Protein AF-A0A3D6E1B0-F1 (afdb_monomer_lite)

Secondary structure (DSSP, 8-state):
----SS-HHHHHHHHHHHHHHHHHHHHHHHHHHHHTPPP-HHHHHHHHHHHHHHHHHHHHHHHTTT-HHHHHHHHHHHHHHHHHHHHHHHHHHHHHTSSS-HHHHHHHHHHT-

pLDDT: mean 90.78, std 8.64, range [46.5, 97.88]

Radius of gyration: 17.68 Å; chains: 1; bounding box: 43×28×50 Å

Foldseek 3Di:
DPDDVDDPVVVVVLVVVLVVLVVLVVVLVVLCVVLVHDDDPLNVQLVVLSVQLNVLCVVLVVCCVPDNPSSVVSNVRSVVSVVSSVVSLVVCLVVLPPDDPVSVSVSVNVSSD

Structure (mmCIF, N/CA/C/O backbone):
data_AF-A0A3D6E1B0-F1
#
_entry.id   AF-A0A3D6E1B0-F1
#
loop_
_atom_site.group_PDB
_atom_site.id
_atom_site.type_symbol
_atom_site.label_atom_id
_atom_site.label_alt_id
_atom_site.label_comp_id
_atom_site.label_asym_id
_atom_site.label_entity_id
_atom_site.label_seq_id
_atom_site.pdbx_PDB_ins_code
_atom_site.Cartn_x
_atom_site.Cartn_y
_atom_site.Cartn_z
_atom_site.occupancy
_atom_site.B_iso_or_equiv
_atom_site.auth_seq_id
_atom_site.auth_comp_id
_atom_site.auth_asym_id
_atom_site.auth_atom_id
_atom_site.pdbx_PDB_model_num
ATOM 1 N N . ALA A 1 1 ? 28.177 -15.155 -22.733 1.00 46.50 1 ALA A N 1
ATOM 2 C CA . ALA A 1 1 ? 27.739 -14.696 -21.401 1.00 46.50 1 ALA A CA 1
ATOM 3 C C . ALA A 1 1 ? 26.221 -14.594 -21.422 1.00 46.50 1 ALA A C 1
ATOM 5 O O . ALA A 1 1 ? 25.696 -14.005 -22.359 1.00 46.50 1 ALA A O 1
ATOM 6 N N . PHE A 1 2 ? 25.521 -15.223 -20.474 1.00 52.28 2 PHE A N 1
ATOM 7 C CA . PHE A 1 2 ? 24.063 -15.112 -20.348 1.00 52.28 2 PHE A CA 1
ATOM 8 C C . PHE A 1 2 ? 23.762 -13.716 -19.782 1.00 52.28 2 PHE A C 1
ATOM 10 O O . PHE A 1 2 ? 23.664 -13.539 -18.573 1.00 52.28 2 PHE A O 1
ATOM 17 N N . SER A 1 3 ? 23.781 -12.700 -20.645 1.00 53.72 3 SER A N 1
ATOM 18 C CA . SER A 1 3 ? 23.580 -11.312 -20.235 1.00 53.72 3 SER A CA 1
ATOM 19 C C . SER A 1 3 ? 22.090 -11.024 -20.288 1.00 53.72 3 SER A C 1
ATOM 21 O O . SER A 1 3 ? 21.541 -10.754 -21.355 1.00 53.72 3 SER A O 1
ATOM 23 N N . THR A 1 4 ? 21.409 -11.142 -19.152 1.00 63.81 4 THR A N 1
ATOM 24 C CA . THR A 1 4 ? 20.089 -10.530 -19.023 1.00 63.81 4 THR A CA 1
ATOM 25 C C . THR A 1 4 ? 20.260 -9.009 -19.116 1.00 63.81 4 THR A C 1
ATOM 27 O O . THR A 1 4 ? 21.222 -8.477 -18.566 1.00 63.81 4 THR A O 1
ATOM 30 N N . PRO A 1 5 ? 19.374 -8.289 -19.824 1.00 74.19 5 PRO A N 1
ATOM 31 C CA . PRO A 1 5 ? 19.457 -6.829 -19.948 1.00 74.19 5 PRO A CA 1
ATOM 32 C C . PRO A 1 5 ? 19.213 -6.090 -18.619 1.00 74.19 5 PRO A C 1
ATOM 34 O O . PRO A 1 5 ? 19.465 -4.894 -18.533 1.00 74.19 5 PRO A O 1
ATOM 37 N N . ILE A 1 6 ? 18.737 -6.804 -17.595 1.00 80.50 6 ILE A N 1
ATOM 38 C CA . ILE A 1 6 ? 18.541 -6.336 -16.222 1.00 80.50 6 ILE A CA 1
ATOM 39 C C . ILE A 1 6 ? 19.363 -7.242 -15.300 1.00 80.50 6 ILE A C 1
ATOM 41 O O . ILE A 1 6 ? 19.462 -8.455 -15.545 1.00 80.50 6 ILE A O 1
ATOM 45 N N . ASP A 1 7 ? 19.951 -6.657 -14.258 1.00 87.94 7 ASP A N 1
ATOM 46 C CA . ASP A 1 7 ? 20.671 -7.403 -13.235 1.00 87.94 7 ASP A CA 1
ATOM 47 C C . ASP A 1 7 ? 19.729 -8.365 -12.485 1.00 87.94 7 ASP A C 1
ATOM 49 O O . ASP A 1 7 ? 18.562 -8.066 -12.213 1.00 87.94 7 ASP A O 1
ATOM 53 N N . ARG A 1 8 ? 20.217 -9.569 -12.174 1.00 88.62 8 ARG A N 1
ATOM 54 C CA . ARG A 1 8 ? 19.401 -10.594 -11.506 1.00 88.62 8 ARG A CA 1
ATOM 55 C C . ARG A 1 8 ? 19.009 -10.170 -10.090 1.00 88.62 8 ARG A C 1
ATOM 57 O O . ARG A 1 8 ? 17.911 -10.508 -9.648 1.00 88.62 8 ARG A O 1
ATOM 64 N N . GLU A 1 9 ? 19.894 -9.478 -9.382 1.00 91.12 9 GLU A N 1
ATOM 65 C CA . GLU A 1 9 ? 19.630 -8.968 -8.041 1.00 91.12 9 GLU A CA 1
ATOM 66 C C . GLU A 1 9 ? 18.512 -7.923 -8.070 1.00 91.12 9 GLU A C 1
ATOM 68 O O . GLU A 1 9 ? 17.623 -7.965 -7.220 1.00 91.12 9 GLU A O 1
ATOM 73 N N . ASP A 1 10 ? 18.486 -7.060 -9.088 1.00 90.88 10 ASP A N 1
ATOM 74 C CA . ASP A 1 10 ? 17.423 -6.065 -9.268 1.00 90.88 10 ASP A CA 1
ATOM 75 C C . ASP A 1 10 ? 16.058 -6.721 -9.509 1.00 90.88 10 ASP A C 1
ATOM 77 O O . ASP A 1 10 ? 15.059 -6.319 -8.907 1.00 90.88 10 ASP A O 1
ATOM 81 N N . ILE A 1 11 ? 16.007 -7.776 -10.331 1.00 89.94 11 ILE A N 1
ATOM 82 C CA . ILE A 1 11 ? 14.777 -8.558 -10.548 1.00 89.94 11 ILE A CA 1
ATOM 83 C C . ILE A 1 11 ? 14.320 -9.202 -9.237 1.00 89.94 11 ILE A C 1
ATOM 85 O O . ILE A 1 11 ? 13.146 -9.108 -8.878 1.00 89.94 11 ILE A O 1
ATOM 89 N N . HIS A 1 12 ? 15.235 -9.847 -8.509 1.00 91.50 12 HIS A N 1
ATOM 90 C CA . HIS A 1 12 ? 14.911 -10.493 -7.240 1.00 91.50 12 HIS A CA 1
ATOM 91 C C . HIS A 1 12 ? 14.378 -9.480 -6.220 1.00 91.50 12 HIS A C 1
ATOM 93 O O . HIS A 1 12 ? 13.349 -9.716 -5.589 1.00 91.50 12 HIS A O 1
ATOM 99 N N . ARG A 1 13 ? 15.043 -8.328 -6.093 1.00 94.06 13 ARG A N 1
ATOM 100 C CA . ARG A 1 13 ? 14.633 -7.242 -5.201 1.00 94.06 13 ARG A CA 1
ATOM 101 C C . ARG A 1 13 ? 13.244 -6.723 -5.558 1.00 94.06 13 ARG A C 1
ATOM 103 O O . ARG A 1 13 ? 12.417 -6.588 -4.666 1.00 94.06 13 ARG A O 1
ATOM 110 N N . ALA A 1 14 ? 12.967 -6.497 -6.842 1.00 92.38 14 ALA A N 1
ATOM 111 C CA . ALA A 1 14 ? 11.652 -6.057 -7.298 1.00 92.38 14 ALA A CA 1
ATOM 112 C C . ALA A 1 14 ? 10.546 -7.061 -6.939 1.00 92.38 14 ALA A C 1
ATOM 114 O O . ALA A 1 14 ? 9.503 -6.655 -6.434 1.00 92.38 14 ALA A O 1
ATOM 115 N N . ILE A 1 15 ? 10.778 -8.360 -7.154 1.00 93.50 15 ILE A N 1
ATOM 116 C CA . ILE A 1 15 ? 9.807 -9.413 -6.818 1.00 93.50 15 ILE A CA 1
ATOM 117 C C . ILE A 1 15 ? 9.544 -9.452 -5.312 1.00 93.50 15 ILE A C 1
ATOM 119 O O . ILE A 1 15 ? 8.384 -9.452 -4.913 1.00 93.50 15 ILE A O 1
ATOM 123 N N . MET A 1 16 ? 10.595 -9.441 -4.485 1.00 96.50 16 MET A N 1
ATOM 124 C CA . MET A 1 16 ? 10.445 -9.446 -3.024 1.00 96.50 16 MET A CA 1
ATOM 125 C C . MET A 1 16 ? 9.664 -8.221 -2.538 1.00 96.50 16 MET A C 1
ATOM 127 O O . MET A 1 16 ? 8.705 -8.362 -1.793 1.00 96.50 16 MET A O 1
ATOM 131 N N . THR A 1 17 ? 9.991 -7.024 -3.035 1.00 93.81 17 THR A N 1
ATOM 132 C CA . THR A 1 17 ? 9.268 -5.802 -2.653 1.00 93.81 17 THR A CA 1
ATOM 133 C C . THR A 1 17 ? 7.799 -5.821 -3.090 1.00 93.81 17 THR A C 1
ATOM 135 O O . THR A 1 17 ? 6.950 -5.273 -2.393 1.00 93.81 17 THR A O 1
ATOM 138 N N . LEU A 1 18 ? 7.466 -6.436 -4.230 1.00 94.38 18 LEU A N 1
ATOM 139 C CA . LEU A 1 18 ? 6.070 -6.607 -4.646 1.00 94.38 18 LEU A CA 1
ATOM 140 C C . LEU A 1 18 ? 5.326 -7.621 -3.766 1.00 94.38 18 LEU A C 1
ATOM 142 O O . LEU A 1 18 ? 4.165 -7.389 -3.431 1.00 94.38 18 LEU A O 1
ATOM 146 N N . ASP A 1 19 ? 5.982 -8.717 -3.383 1.00 95.50 19 ASP A N 1
ATOM 147 C CA . ASP A 1 19 ? 5.420 -9.721 -2.473 1.00 95.50 19 ASP A CA 1
ATOM 148 C C . ASP A 1 19 ? 5.143 -9.128 -1.084 1.00 95.50 19 ASP A C 1
ATOM 150 O O . ASP A 1 19 ? 4.066 -9.338 -0.523 1.00 95.50 19 ASP A O 1
ATOM 154 N N . ASP A 1 20 ? 6.050 -8.287 -0.579 1.00 94.81 20 ASP A N 1
ATOM 155 C CA . ASP A 1 20 ? 5.879 -7.572 0.689 1.00 94.81 20 ASP A CA 1
ATOM 156 C C . ASP A 1 20 ? 4.590 -6.737 0.710 1.00 94.81 20 ASP A C 1
ATOM 158 O O . ASP A 1 20 ? 3.866 -6.751 1.705 1.00 94.81 20 ASP A O 1
ATOM 162 N N . ILE A 1 21 ? 4.241 -6.065 -0.397 1.00 93.06 21 ILE A N 1
ATOM 163 C CA . ILE A 1 21 ? 2.993 -5.287 -0.505 1.00 93.06 21 ILE A CA 1
ATOM 164 C C . ILE A 1 21 ? 1.772 -6.199 -0.347 1.00 93.06 21 ILE A C 1
ATOM 166 O O . ILE A 1 21 ? 0.834 -5.867 0.382 1.00 93.06 21 ILE A O 1
ATOM 170 N N . VAL A 1 22 ? 1.767 -7.351 -1.023 1.00 93.69 22 VAL A N 1
ATOM 171 C CA . VAL A 1 22 ? 0.644 -8.301 -0.986 1.00 93.69 22 VAL A CA 1
ATOM 172 C C . VAL A 1 22 ? 0.511 -8.928 0.399 1.00 93.69 22 VAL A C 1
ATOM 174 O 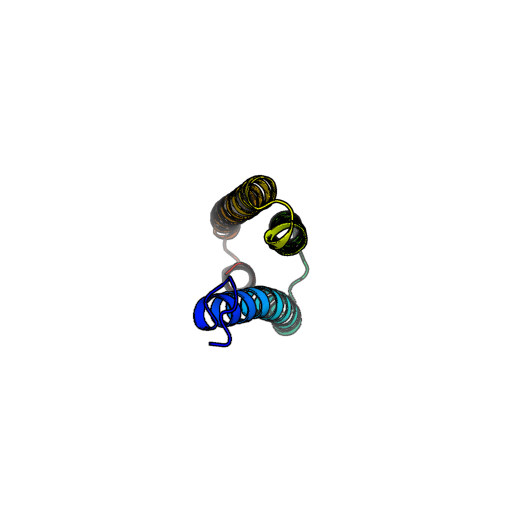O . VAL A 1 22 ? -0.597 -9.001 0.941 1.00 93.69 22 VAL A O 1
ATOM 177 N N . ASN A 1 23 ? 1.629 -9.343 0.993 1.00 94.50 23 ASN A N 1
ATOM 178 C CA . ASN A 1 23 ? 1.657 -9.906 2.338 1.00 94.50 23 ASN A CA 1
ATOM 179 C C . ASN A 1 23 ? 1.181 -8.895 3.373 1.00 94.50 23 ASN A C 1
ATOM 181 O O . ASN A 1 23 ? 0.378 -9.241 4.234 1.00 94.50 23 ASN A O 1
ATOM 185 N N . TYR A 1 24 ? 1.609 -7.644 3.252 1.00 91.00 24 TYR A N 1
ATOM 186 C CA . TYR A 1 24 ? 1.171 -6.580 4.136 1.00 91.00 24 TYR A CA 1
ATOM 187 C C . TYR A 1 24 ? -0.345 -6.339 4.029 1.00 91.00 24 TYR A C 1
ATOM 189 O O . TYR A 1 24 ? -1.030 -6.382 5.047 1.00 91.00 24 TYR A O 1
ATOM 197 N N . CYS A 1 25 ? -0.909 -6.255 2.814 1.00 92.00 25 CYS A N 1
ATOM 198 C CA . CYS A 1 25 ? -2.368 -6.162 2.622 1.00 92.00 25 CYS A CA 1
ATOM 199 C C . CYS A 1 25 ? -3.123 -7.312 3.305 1.00 92.00 25 CYS A C 1
ATOM 201 O O . CYS A 1 25 ? -4.173 -7.114 3.917 1.00 92.00 25 CYS A O 1
ATOM 203 N N . LYS A 1 26 ? -2.599 -8.535 3.175 1.00 93.62 26 LYS A N 1
ATOM 204 C CA . LYS A 1 26 ? -3.191 -9.729 3.778 1.00 93.62 26 LYS A CA 1
ATOM 205 C C . LYS A 1 26 ? -3.134 -9.668 5.304 1.00 93.62 26 LYS A C 1
ATOM 207 O O . LYS A 1 26 ? -4.141 -9.957 5.946 1.00 93.62 26 LYS A O 1
ATOM 212 N N . SER A 1 27 ? -1.988 -9.294 5.868 1.00 92.81 27 SER A N 1
ATOM 213 C CA . SER A 1 27 ? -1.808 -9.154 7.315 1.00 92.81 27 SER A CA 1
ATOM 214 C C . SER A 1 27 ? -2.760 -8.114 7.895 1.00 92.81 27 S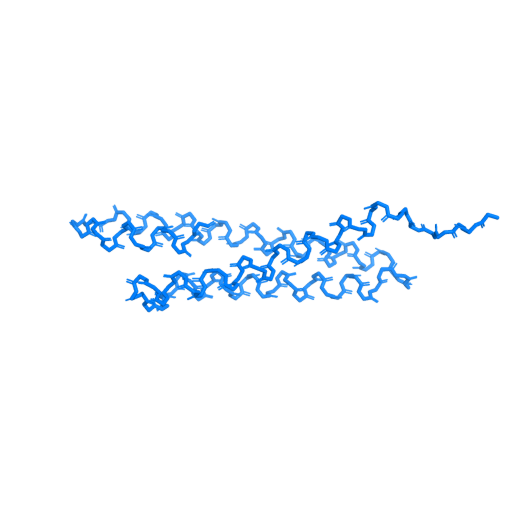ER A C 1
ATOM 216 O O . SER A 1 27 ? -3.440 -8.425 8.866 1.00 92.81 27 SER A O 1
ATOM 218 N N . THR A 1 28 ? -2.934 -6.958 7.244 1.00 91.56 28 THR A N 1
ATOM 219 C CA . THR A 1 28 ? -3.889 -5.929 7.689 1.00 91.56 28 THR A CA 1
ATOM 220 C C . THR A 1 28 ? -5.317 -6.471 7.796 1.00 91.56 28 THR A C 1
ATOM 222 O O . THR A 1 28 ? -6.003 -6.223 8.784 1.00 91.56 28 THR A O 1
ATOM 225 N N . VAL A 1 29 ? -5.780 -7.256 6.814 1.00 92.69 29 VAL A N 1
ATOM 226 C CA . VAL A 1 29 ? -7.128 -7.858 6.857 1.00 92.69 29 VAL A CA 1
ATOM 227 C C . VAL A 1 29 ? -7.255 -8.870 7.999 1.00 92.69 29 VAL A C 1
ATOM 229 O O . VAL A 1 29 ? -8.272 -8.889 8.690 1.00 92.69 29 VAL A O 1
ATOM 232 N N . VAL A 1 30 ? -6.228 -9.694 8.218 1.00 93.25 30 VAL A N 1
ATOM 233 C CA . VAL A 1 30 ? -6.202 -10.662 9.326 1.00 93.25 30 VAL A CA 1
ATOM 234 C C . VAL A 1 30 ? -6.212 -9.946 10.678 1.00 93.25 30 VAL A C 1
ATOM 236 O O . VAL A 1 30 ? -6.953 -10.340 11.572 1.00 93.25 30 VAL A O 1
ATOM 239 N N . GLU A 1 31 ? -5.439 -8.876 10.834 1.00 92.06 31 GLU A N 1
ATOM 240 C CA . GLU A 1 31 ? -5.405 -8.075 12.060 1.00 92.06 31 GLU A CA 1
ATOM 241 C C . GLU A 1 31 ? -6.753 -7.409 12.346 1.00 92.06 31 GLU A C 1
ATOM 243 O O . GLU A 1 31 ? -7.212 -7.425 13.489 1.00 92.06 31 GLU A O 1
ATOM 248 N N . MET A 1 32 ? -7.427 -6.883 11.318 1.00 92.19 32 MET A N 1
ATOM 249 C CA . MET A 1 32 ? -8.780 -6.340 11.456 1.00 92.19 32 MET A CA 1
ATOM 250 C C . MET A 1 32 ? -9.765 -7.393 11.979 1.00 92.19 32 MET A C 1
ATOM 252 O O . MET A 1 32 ? -10.529 -7.098 12.900 1.00 92.19 32 MET A O 1
ATOM 256 N N . ASP A 1 33 ? -9.719 -8.616 11.445 1.00 92.88 33 ASP A N 1
ATOM 257 C CA . ASP A 1 33 ? -10.567 -9.728 11.891 1.00 92.88 33 ASP A CA 1
ATOM 258 C C . ASP A 1 33 ? -10.264 -10.129 13.345 1.00 92.88 33 ASP A C 1
ATOM 260 O O . ASP A 1 33 ? -11.157 -10.141 14.194 1.00 92.88 33 ASP A O 1
ATOM 264 N N . VAL A 1 34 ? -8.983 -10.336 13.675 1.00 93.69 34 VAL A N 1
ATOM 265 C CA . VAL A 1 34 ? -8.524 -10.711 15.026 1.00 93.69 34 VAL A CA 1
ATOM 266 C C . VAL A 1 34 ? -8.888 -9.653 16.075 1.00 93.69 34 VAL A C 1
ATOM 268 O O . VAL A 1 34 ? -9.230 -9.990 17.210 1.00 93.69 34 VAL A O 1
ATOM 271 N N . LEU A 1 35 ? -8.838 -8.366 15.721 1.00 91.25 35 LEU A N 1
ATOM 272 C CA . LEU A 1 35 ? -9.161 -7.262 16.629 1.00 91.25 35 LEU A CA 1
ATOM 273 C C . LEU A 1 35 ? -10.665 -6.946 16.704 1.00 91.25 35 LEU A C 1
ATOM 275 O O . LEU A 1 35 ? -11.077 -6.173 17.585 1.00 91.25 35 LEU A O 1
ATOM 279 N N . GLY A 1 36 ? -11.477 -7.557 15.833 1.00 91.75 36 GLY A N 1
ATOM 280 C CA . GLY A 1 36 ? -12.917 -7.324 15.717 1.00 91.75 36 GLY A CA 1
ATOM 281 C C . GLY A 1 36 ? -13.256 -5.950 15.139 1.00 91.75 36 GLY A C 1
ATOM 282 O O . GLY A 1 36 ? -14.230 -5.322 15.559 1.00 91.75 36 GLY A O 1
ATOM 283 N N . LEU A 1 37 ? -12.429 -5.444 14.224 1.00 90.94 37 LEU A N 1
ATOM 284 C CA . LEU A 1 37 ? -12.561 -4.119 13.630 1.00 90.94 37 LEU A CA 1
ATOM 285 C C . LEU A 1 37 ? -13.238 -4.186 12.263 1.00 90.94 37 LEU A C 1
ATOM 287 O O . LEU A 1 37 ? -12.828 -4.923 11.372 1.00 90.94 37 LEU A O 1
ATOM 291 N N . GLN A 1 38 ? -14.248 -3.341 12.079 1.00 91.31 38 GLN A N 1
ATOM 292 C CA . GLN A 1 38 ? -14.848 -3.112 10.768 1.00 91.31 38 GLN A CA 1
ATOM 293 C C . GLN A 1 38 ? -14.090 -2.016 10.005 1.00 91.31 38 GLN A C 1
ATOM 295 O O . GLN A 1 38 ? -13.601 -1.069 10.642 1.00 91.31 38 GLN A O 1
ATOM 300 N N . PRO A 1 39 ? -14.029 -2.099 8.660 1.00 90.12 39 PRO A N 1
ATOM 301 C CA . PRO A 1 39 ? -13.494 -1.027 7.832 1.00 90.12 39 PRO A CA 1
ATOM 302 C C . PRO A 1 39 ? -14.191 0.304 8.121 1.00 90.12 39 PRO A C 1
ATOM 304 O O . PRO A 1 39 ? -15.403 0.351 8.332 1.00 90.12 39 PRO A O 1
ATOM 307 N N . ASP A 1 40 ? -13.428 1.391 8.108 1.00 90.75 40 ASP A N 1
ATOM 308 C CA . ASP A 1 40 ? -13.948 2.747 8.214 1.00 90.75 40 ASP A CA 1
ATOM 309 C C . ASP A 1 40 ? -13.604 3.561 6.960 1.00 90.75 40 ASP A C 1
ATOM 311 O O . ASP A 1 40 ? -13.030 3.062 5.989 1.00 90.75 40 ASP A O 1
ATOM 315 N N . LYS A 1 41 ? -13.997 4.838 6.962 1.00 93.06 41 LYS A N 1
ATOM 316 C CA . LYS A 1 41 ? -13.741 5.746 5.838 1.00 93.06 41 LYS A CA 1
ATOM 317 C C . LYS A 1 41 ? -12.245 5.876 5.516 1.00 93.06 41 LYS A C 1
ATOM 319 O O . LYS A 1 41 ? -11.902 6.047 4.350 1.00 93.06 41 LYS A O 1
ATOM 324 N N . TYR A 1 42 ? -11.374 5.788 6.522 1.00 92.75 42 TYR A N 1
ATOM 325 C CA . TYR A 1 42 ? -9.935 5.971 6.366 1.00 92.75 42 TYR A CA 1
ATOM 326 C C . TYR A 1 42 ? -9.263 4.712 5.842 1.00 92.75 42 TYR A C 1
ATOM 328 O O . TYR A 1 42 ? -8.454 4.804 4.920 1.00 92.75 42 TYR A O 1
ATOM 336 N N . SER A 1 43 ? -9.623 3.538 6.365 1.00 92.00 43 SER A N 1
ATOM 337 C CA . SER A 1 43 ? -9.114 2.275 5.830 1.00 92.00 43 SER A CA 1
ATOM 338 C C . SER A 1 43 ? -9.563 2.057 4.384 1.00 92.00 43 SER A C 1
ATOM 340 O O .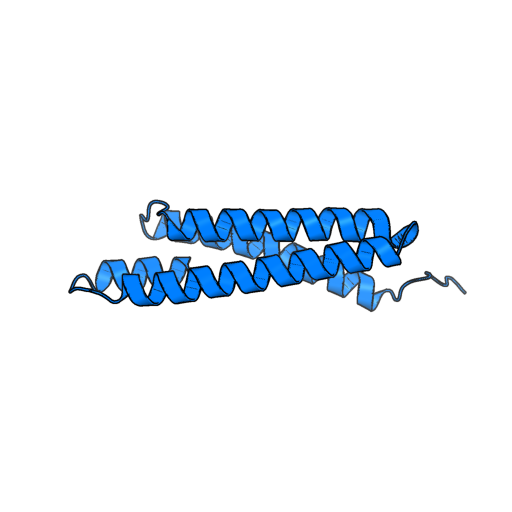 SER A 1 43 ? -8.760 1.625 3.559 1.00 92.00 43 SER A O 1
ATOM 342 N N . LEU A 1 44 ? -10.794 2.451 4.035 1.00 94.00 44 LEU A N 1
ATOM 343 C CA . LEU A 1 44 ? -11.262 2.445 2.649 1.00 94.00 44 LEU A CA 1
ATOM 344 C C . LEU A 1 44 ? -10.454 3.404 1.761 1.00 94.00 44 LEU A C 1
ATOM 346 O O . LEU A 1 44 ? -10.007 3.006 0.688 1.00 94.00 44 LEU A O 1
ATOM 350 N N . GLU A 1 45 ? -10.250 4.650 2.195 1.00 95.31 45 GLU A N 1
ATOM 351 C CA . GLU A 1 45 ? -9.465 5.642 1.447 1.00 95.31 45 GLU A CA 1
ATOM 352 C C . GLU A 1 45 ? -8.025 5.160 1.203 1.00 95.31 45 GLU A C 1
ATOM 354 O O . GLU A 1 45 ? -7.531 5.212 0.074 1.00 95.31 45 GLU A O 1
ATOM 359 N N . MET A 1 46 ? -7.365 4.627 2.236 1.00 94.56 46 MET A N 1
ATOM 360 C CA . MET A 1 46 ? -6.017 4.066 2.118 1.00 94.56 46 MET A CA 1
ATOM 361 C C . MET A 1 46 ? -5.983 2.859 1.176 1.00 94.56 46 MET A C 1
ATOM 363 O O . MET A 1 46 ? -5.107 2.794 0.315 1.00 94.56 46 MET A O 1
ATOM 367 N N . ALA A 1 47 ? -6.953 1.945 1.270 1.00 94.94 47 ALA A N 1
ATOM 368 C CA . ALA A 1 47 ? -7.036 0.777 0.394 1.00 94.94 47 ALA A CA 1
ATOM 369 C C . ALA A 1 47 ? -7.245 1.158 -1.083 1.00 94.94 47 ALA A C 1
ATOM 371 O O . ALA A 1 47 ? -6.662 0.534 -1.971 1.00 94.94 47 ALA A O 1
ATOM 372 N N . LEU A 1 48 ? -8.035 2.201 -1.362 1.00 96.44 48 LEU A N 1
ATOM 373 C CA . LEU A 1 48 ? -8.237 2.706 -2.722 1.00 96.44 48 LEU A CA 1
ATOM 374 C C . LEU A 1 48 ? -6.936 3.255 -3.316 1.00 96.44 48 LEU A C 1
ATOM 376 O O . LEU A 1 48 ? -6.564 2.865 -4.422 1.00 96.44 48 LEU A O 1
ATOM 380 N N . HIS A 1 49 ? -6.204 4.091 -2.577 1.00 96.62 49 HIS A N 1
ATOM 381 C CA . HIS A 1 49 ? -4.916 4.610 -3.046 1.00 96.62 49 HIS A CA 1
ATOM 382 C C . HIS A 1 49 ? -3.841 3.523 -3.145 1.00 96.62 49 HIS A C 1
ATOM 384 O O . HIS A 1 49 ? -3.041 3.529 -4.080 1.00 96.62 49 HIS A O 1
ATOM 390 N N . LEU A 1 50 ? -3.838 2.547 -2.237 1.00 95.62 50 LEU A N 1
ATOM 391 C CA . LEU A 1 50 ? -2.939 1.401 -2.324 1.00 95.62 50 LEU A CA 1
ATOM 392 C C . LEU A 1 50 ? -3.189 0.598 -3.606 1.00 95.62 50 LEU A C 1
ATOM 394 O O . LEU A 1 50 ? -2.242 0.269 -4.321 1.00 95.62 50 LEU A O 1
ATOM 398 N N . LYS A 1 51 ? -4.462 0.363 -3.949 1.00 96.31 51 LYS A N 1
ATOM 399 C CA . LYS A 1 51 ? -4.851 -0.271 -5.212 1.00 96.31 51 LYS A CA 1
ATOM 400 C C . LYS A 1 51 ? -4.399 0.545 -6.425 1.00 96.31 51 LYS A C 1
ATOM 402 O O . LYS A 1 51 ? -3.823 -0.025 -7.345 1.00 96.31 51 LYS A O 1
ATOM 407 N N . GLU A 1 52 ? -4.600 1.864 -6.428 1.00 97.44 52 GLU A N 1
ATOM 408 C CA . GLU A 1 52 ? -4.113 2.739 -7.508 1.00 97.44 52 GLU A CA 1
ATOM 409 C C . GLU A 1 52 ? -2.595 2.609 -7.712 1.00 97.44 52 GLU A C 1
ATOM 411 O O . GLU A 1 52 ? -2.115 2.560 -8.850 1.00 97.44 52 GLU A O 1
ATOM 416 N N . GLY A 1 53 ? -1.841 2.528 -6.611 1.00 97.31 53 GLY A N 1
ATOM 417 C CA . GLY A 1 53 ? -0.398 2.312 -6.625 1.00 97.31 53 GLY A CA 1
ATOM 418 C C . GLY A 1 53 ? -0.010 0.941 -7.176 1.00 97.31 53 GLY A C 1
ATOM 419 O O . GLY A 1 53 ? 0.853 0.861 -8.050 1.00 97.31 53 GLY A O 1
ATOM 420 N N . ALA A 1 54 ? -0.679 -0.122 -6.727 1.00 96.69 54 ALA A N 1
ATOM 421 C CA . ALA A 1 54 ? -0.461 -1.484 -7.209 1.00 96.69 54 ALA A CA 1
ATOM 422 C C . ALA A 1 54 ? -0.777 -1.624 -8.709 1.00 96.69 54 ALA A C 1
ATOM 424 O O . ALA A 1 54 ? 0.020 -2.186 -9.461 1.00 96.69 54 ALA A O 1
ATOM 425 N N . ASP A 1 55 ? -1.881 -1.034 -9.172 1.00 97.38 55 ASP A N 1
ATOM 426 C CA . ASP A 1 55 ? -2.258 -1.020 -10.586 1.00 97.38 55 ASP A CA 1
ATOM 427 C C . ASP A 1 55 ? -1.224 -0.258 -11.433 1.00 97.38 55 ASP A C 1
ATOM 429 O O . ASP A 1 55 ? -0.924 -0.647 -12.565 1.00 97.38 55 ASP A O 1
ATOM 433 N N . ALA A 1 56 ? -0.656 0.831 -10.901 1.00 97.56 56 ALA A N 1
ATOM 434 C CA . ALA A 1 56 ? 0.433 1.550 -11.555 1.00 97.56 56 ALA A CA 1
ATOM 435 C C . ALA A 1 56 ? 1.708 0.700 -11.635 1.00 97.56 56 ALA A C 1
ATOM 437 O O . ALA A 1 56 ? 2.292 0.602 -12.711 1.00 97.56 56 ALA A O 1
ATOM 438 N N . LEU A 1 57 ? 2.100 0.019 -10.554 1.00 96.69 57 LEU A N 1
ATOM 439 C CA . LEU A 1 57 ? 3.239 -0.904 -10.572 1.00 96.69 57 LEU A CA 1
ATOM 440 C C . LEU A 1 57 ? 3.042 -2.013 -11.611 1.00 96.69 57 LEU A C 1
ATOM 442 O O . LEU A 1 57 ? 3.930 -2.233 -12.432 1.00 96.69 57 LEU A O 1
ATOM 446 N N . ALA A 1 58 ? 1.870 -2.650 -11.641 1.00 96.00 58 ALA A N 1
ATOM 447 C CA . ALA A 1 58 ? 1.556 -3.703 -12.605 1.00 96.00 58 ALA A CA 1
ATOM 448 C C . ALA A 1 58 ? 1.689 -3.219 -14.060 1.00 96.00 58 ALA A C 1
ATOM 450 O O . ALA A 1 58 ? 2.307 -3.893 -14.886 1.00 96.00 58 ALA A O 1
ATOM 451 N N . ARG A 1 59 ? 1.172 -2.022 -14.376 1.00 96.69 59 ARG A N 1
ATOM 452 C CA . ARG A 1 59 ? 1.340 -1.411 -15.707 1.00 96.69 59 ARG A CA 1
ATOM 453 C C . ARG A 1 59 ? 2.796 -1.079 -16.023 1.00 96.69 59 ARG A C 1
ATOM 455 O O . ARG A 1 59 ? 3.238 -1.356 -17.136 1.00 96.69 59 ARG A O 1
ATOM 462 N N . GLY A 1 60 ? 3.527 -0.518 -15.060 1.00 96.00 60 GLY A N 1
ATOM 463 C CA . GLY A 1 60 ? 4.932 -0.150 -15.223 1.00 96.00 60 GLY A CA 1
ATOM 464 C C . GLY A 1 60 ? 5.796 -1.367 -15.538 1.00 96.00 60 GLY A C 1
ATOM 465 O O . GLY A 1 60 ? 6.442 -1.413 -16.582 1.00 96.00 60 GLY A O 1
ATOM 466 N N . PHE A 1 61 ? 5.715 -2.410 -14.706 1.00 94.00 61 PHE A N 1
ATOM 467 C CA . PHE A 1 61 ? 6.422 -3.670 -14.951 1.00 94.00 61 PHE A CA 1
ATOM 468 C C . PHE A 1 61 ? 5.992 -4.342 -16.262 1.00 94.00 61 PHE A C 1
ATOM 470 O O . PHE A 1 61 ? 6.844 -4.862 -16.978 1.00 94.00 61 PHE A O 1
ATOM 477 N N . GLY A 1 62 ? 4.706 -4.272 -16.629 1.00 93.56 62 GLY A N 1
ATOM 478 C CA . GLY A 1 62 ? 4.205 -4.798 -17.903 1.00 93.56 62 GLY A CA 1
ATOM 479 C C . GLY A 1 62 ? 4.764 -4.091 -19.144 1.00 93.56 62 GLY A C 1
ATOM 480 O O . GLY A 1 62 ? 4.854 -4.703 -20.205 1.00 93.56 62 GLY A O 1
ATOM 481 N N . ARG A 1 63 ? 5.172 -2.821 -19.021 1.00 93.62 63 ARG A N 1
ATOM 482 C CA . ARG A 1 63 ? 5.763 -2.026 -20.111 1.00 93.62 63 ARG A CA 1
ATOM 483 C C . ARG A 1 63 ? 7.283 -1.938 -20.064 1.00 93.62 63 ARG A C 1
ATOM 485 O O . ARG A 1 63 ? 7.874 -1.477 -21.035 1.00 93.62 63 ARG A O 1
ATOM 492 N N . LEU A 1 64 ? 7.923 -2.396 -18.990 1.00 90.00 64 LEU A N 1
ATOM 493 C CA . LEU A 1 64 ? 9.351 -2.188 -18.734 1.00 90.00 64 LEU A CA 1
ATOM 494 C C . LEU A 1 64 ? 10.258 -2.650 -19.889 1.00 90.00 64 LEU A C 1
ATOM 496 O O . LEU A 1 64 ? 11.247 -1.990 -20.192 1.00 90.00 64 LEU A O 1
ATOM 500 N N . ALA A 1 65 ? 9.909 -3.754 -20.556 1.00 88.38 65 ALA A N 1
ATOM 501 C CA . ALA A 1 65 ? 10.688 -4.296 -21.670 1.00 88.38 65 ALA A CA 1
ATOM 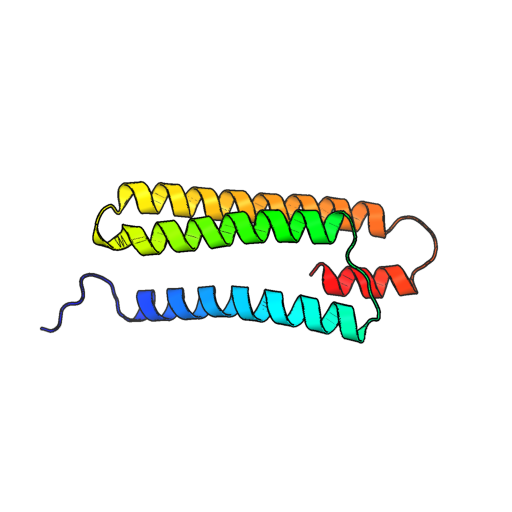502 C C . ALA A 1 65 ? 10.458 -3.572 -23.010 1.00 88.38 65 ALA A C 1
ATOM 504 O O . ALA A 1 65 ? 11.330 -3.603 -23.876 1.00 88.38 65 ALA A O 1
ATOM 505 N N . THR A 1 66 ? 9.289 -2.956 -23.205 1.00 92.69 66 THR A N 1
ATOM 506 C CA . THR A 1 66 ? 8.862 -2.396 -24.500 1.00 92.69 66 THR A CA 1
ATOM 507 C C . THR A 1 66 ? 8.895 -0.872 -24.540 1.00 92.69 66 THR A C 1
ATOM 509 O O . THR A 1 66 ? 9.140 -0.298 -25.594 1.00 92.69 66 THR A O 1
ATOM 512 N N . ASP A 1 67 ? 8.637 -0.215 -23.408 1.00 93.69 67 ASP A N 1
ATOM 513 C CA . ASP A 1 67 ? 8.592 1.241 -23.267 1.00 93.69 67 ASP A CA 1
ATOM 514 C C . ASP A 1 67 ? 9.048 1.671 -21.852 1.00 93.69 67 ASP A C 1
ATOM 516 O O . ASP A 1 67 ? 8.227 1.904 -20.951 1.00 93.69 67 ASP A O 1
ATOM 520 N N . PRO A 1 68 ? 10.373 1.785 -21.628 1.00 91.31 68 PRO A N 1
ATOM 521 C CA . PRO A 1 68 ? 10.927 2.203 -20.340 1.00 91.31 68 PRO A CA 1
ATOM 522 C C . PRO A 1 68 ? 10.512 3.620 -19.918 1.00 91.31 68 PRO A C 1
ATOM 524 O O . PRO A 1 68 ? 10.406 3.901 -18.723 1.00 91.31 68 PRO A O 1
ATOM 527 N N . ALA A 1 69 ? 10.255 4.518 -20.876 1.00 93.44 69 ALA A N 1
ATOM 528 C CA . ALA A 1 69 ? 9.837 5.885 -20.580 1.00 93.44 69 ALA A CA 1
ATOM 529 C C . ALA A 1 69 ? 8.420 5.905 -19.989 1.00 93.44 69 ALA A C 1
ATOM 531 O O . ALA A 1 69 ? 8.202 6.515 -18.938 1.00 93.44 69 ALA A O 1
ATOM 532 N N . ALA A 1 70 ? 7.477 5.176 -20.597 1.00 94.19 70 ALA A N 1
ATOM 533 C CA . ALA A 1 70 ? 6.135 5.004 -20.043 1.00 94.19 70 ALA A CA 1
ATOM 534 C C . ALA A 1 70 ? 6.157 4.270 -18.693 1.00 94.19 70 ALA A C 1
ATOM 536 O O . ALA A 1 70 ? 5.452 4.678 -17.769 1.00 94.19 70 ALA A O 1
ATOM 537 N N . SER A 1 71 ? 7.019 3.256 -18.533 1.00 94.50 71 SER A N 1
ATOM 538 C CA . SER A 1 71 ? 7.223 2.590 -17.237 1.00 94.50 71 SER A CA 1
ATOM 539 C C . SER A 1 71 ? 7.665 3.571 -16.144 1.00 94.50 71 SER A C 1
ATOM 541 O O . SER A 1 71 ? 7.238 3.452 -14.995 1.00 94.50 71 SER A O 1
ATOM 543 N N . GLY A 1 72 ? 8.501 4.559 -16.477 1.00 94.94 72 GLY A N 1
ATOM 544 C CA . GLY A 1 72 ? 8.906 5.613 -15.543 1.00 94.94 72 GLY A CA 1
ATOM 545 C C . GLY A 1 72 ? 7.733 6.479 -15.067 1.00 94.94 72 GLY A C 1
ATOM 546 O O . GLY A 1 72 ? 7.666 6.841 -13.890 1.00 94.94 72 GLY A O 1
ATOM 547 N N . VAL A 1 73 ? 6.771 6.766 -15.950 1.00 97.44 73 VAL A N 1
ATOM 548 C CA . VAL A 1 73 ? 5.544 7.506 -15.605 1.00 97.44 73 VAL A CA 1
ATOM 549 C C . VAL A 1 73 ? 4.669 6.700 -14.644 1.00 97.44 73 VAL A 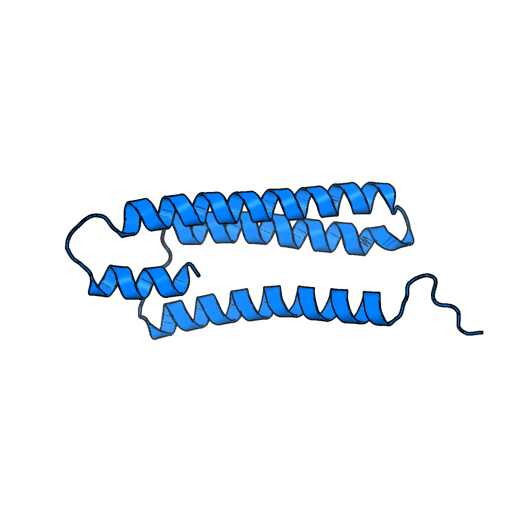C 1
ATOM 551 O O . VAL A 1 73 ? 4.190 7.246 -13.648 1.00 97.44 73 VAL A O 1
ATOM 554 N N . ASP A 1 74 ? 4.502 5.399 -14.888 1.00 97.75 74 ASP A N 1
ATOM 555 C CA . ASP A 1 74 ? 3.765 4.510 -13.982 1.00 97.75 74 ASP A CA 1
ATOM 556 C C . ASP A 1 74 ? 4.436 4.404 -12.605 1.00 97.75 74 ASP A C 1
ATOM 558 O O . ASP A 1 74 ? 3.764 4.487 -11.576 1.00 97.75 74 ASP A O 1
ATOM 562 N N . ALA A 1 75 ? 5.767 4.305 -12.558 1.00 95.69 75 ALA A N 1
ATOM 563 C CA . ALA A 1 75 ? 6.512 4.300 -11.300 1.00 95.69 75 ALA A CA 1
ATOM 564 C C . ALA A 1 75 ? 6.317 5.612 -10.514 1.00 95.69 75 ALA A C 1
ATOM 566 O O . ALA A 1 75 ? 6.147 5.602 -9.290 1.00 95.69 75 ALA A O 1
ATOM 567 N N . ALA A 1 76 ? 6.287 6.756 -11.204 1.00 97.31 76 ALA A N 1
ATOM 568 C CA . ALA A 1 76 ? 5.978 8.042 -10.584 1.00 97.31 76 ALA A CA 1
ATOM 569 C C . ALA A 1 76 ? 4.532 8.105 -10.059 1.00 97.31 76 ALA A C 1
ATOM 571 O O . ALA A 1 76 ? 4.296 8.675 -8.987 1.00 97.31 76 ALA A O 1
ATOM 572 N N . ALA A 1 77 ? 3.578 7.498 -10.772 1.00 97.81 77 ALA A N 1
ATOM 573 C CA . ALA A 1 77 ? 2.191 7.376 -10.332 1.00 97.81 77 ALA A CA 1
ATOM 574 C C . ALA A 1 77 ? 2.066 6.499 -9.075 1.00 97.81 77 ALA A C 1
ATOM 576 O O . ALA A 1 77 ? 1.418 6.921 -8.118 1.00 97.81 77 ALA A O 1
ATOM 577 N N . ALA A 1 78 ? 2.765 5.361 -9.015 1.00 97.25 78 ALA A N 1
ATOM 578 C CA . ALA A 1 78 ? 2.818 4.514 -7.822 1.00 97.25 78 ALA A CA 1
ATOM 579 C C . ALA A 1 78 ? 3.365 5.277 -6.603 1.00 97.25 78 ALA A C 1
ATOM 581 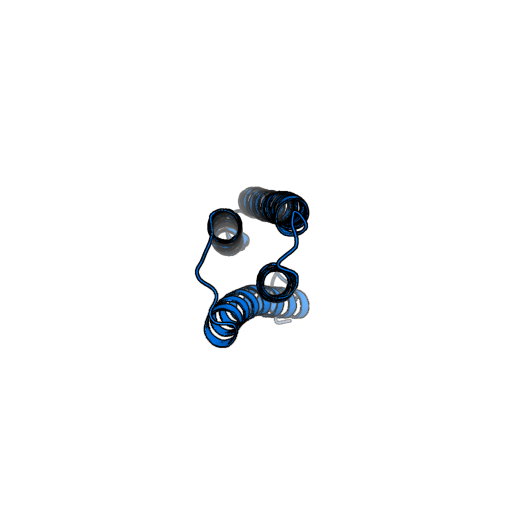O O . ALA A 1 78 ? 2.741 5.298 -5.544 1.00 97.25 78 ALA A O 1
ATOM 582 N N . ARG A 1 79 ? 4.471 6.018 -6.771 1.00 96.75 79 ARG A N 1
ATOM 583 C CA . ARG A 1 79 ? 5.015 6.889 -5.710 1.00 96.75 79 ARG A CA 1
ATOM 584 C C . ARG A 1 79 ? 4.050 7.998 -5.290 1.00 96.75 79 ARG A C 1
ATOM 586 O O . ARG A 1 79 ? 4.083 8.453 -4.153 1.00 96.75 79 ARG A O 1
ATOM 593 N N . LYS A 1 80 ? 3.236 8.520 -6.210 1.00 97.88 80 LYS A N 1
ATOM 594 C CA . LYS A 1 80 ? 2.218 9.526 -5.876 1.00 97.88 80 LYS A CA 1
ATOM 595 C C . LYS A 1 80 ? 1.096 8.911 -5.039 1.00 97.88 80 LYS A C 1
ATOM 597 O O . LYS A 1 80 ? 0.646 9.563 -4.097 1.00 97.88 80 LYS A O 1
ATOM 602 N N . ALA A 1 81 ? 0.665 7.700 -5.377 1.00 97.25 81 ALA A N 1
ATOM 603 C CA . ALA A 1 81 ? -0.348 6.969 -4.629 1.00 97.25 81 ALA A CA 1
ATOM 604 C C . ALA A 1 81 ? 0.129 6.669 -3.198 1.00 97.25 81 ALA A C 1
ATOM 606 O O . ALA A 1 81 ? -0.573 7.006 -2.251 1.00 97.25 81 ALA A O 1
ATOM 607 N N . GLU A 1 82 ? 1.368 6.194 -3.032 1.00 95.25 82 GLU A N 1
ATOM 608 C CA . GLU A 1 82 ? 1.997 5.954 -1.721 1.00 95.25 82 GLU A CA 1
ATOM 609 C C . GLU A 1 82 ? 1.998 7.210 -0.832 1.00 95.25 82 GLU A C 1
ATOM 611 O O . GLU A 1 82 ? 1.438 7.196 0.264 1.00 95.25 82 GLU A O 1
ATOM 616 N N . ARG A 1 83 ? 2.461 8.356 -1.347 1.00 97.06 83 ARG A N 1
ATOM 617 C CA . ARG A 1 83 ? 2.381 9.633 -0.611 1.00 97.06 83 ARG A CA 1
ATOM 618 C C . ARG A 1 83 ? 0.955 10.043 -0.250 1.00 97.06 83 ARG A C 1
ATOM 620 O O . ARG A 1 83 ? 0.753 10.846 0.660 1.00 97.06 83 ARG A O 1
ATOM 627 N N . THR A 1 84 ? -0.036 9.590 -1.011 1.00 96.31 84 THR A N 1
ATOM 628 C CA . THR A 1 84 ? -1.445 9.899 -0.746 1.00 96.31 84 THR A CA 1
ATOM 629 C C . THR A 1 84 ? -1.997 9.000 0.359 1.00 96.31 84 THR A C 1
ATOM 631 O O . THR A 1 84 ? -2.653 9.523 1.261 1.00 96.31 84 THR A O 1
ATOM 634 N N . VAL A 1 85 ? -1.634 7.711 0.371 1.00 95.19 85 VAL A N 1
ATOM 635 C CA . VAL A 1 85 ? -1.874 6.797 1.503 1.00 95.19 85 VAL A CA 1
ATOM 636 C C . VAL A 1 85 ? -1.287 7.387 2.786 1.00 95.19 85 VAL A C 1
ATOM 638 O O . VAL A 1 85 ? -2.007 7.529 3.768 1.00 95.19 85 VAL A O 1
ATOM 641 N N . GLU A 1 86 ? -0.033 7.851 2.766 1.00 94.50 86 GLU A N 1
ATOM 642 C CA . GLU A 1 86 ? 0.612 8.434 3.952 1.00 94.50 86 GLU A CA 1
ATOM 643 C C . GLU A 1 86 ? -0.131 9.681 4.474 1.00 94.50 86 GLU A C 1
ATOM 645 O O . GLU A 1 86 ? -0.286 9.889 5.681 1.00 94.50 86 GLU A O 1
ATOM 650 N N . LYS A 1 87 ? -0.651 10.525 3.576 1.00 95.44 87 LYS A N 1
ATOM 651 C CA . LYS A 1 87 ? -1.474 11.682 3.966 1.00 95.44 87 LYS A CA 1
ATOM 652 C C . LYS A 1 87 ? -2.823 11.271 4.553 1.00 95.44 87 LYS A C 1
ATOM 654 O O . LYS A 1 87 ? -3.300 11.941 5.470 1.00 95.44 87 LYS A O 1
ATOM 659 N N . ALA A 1 88 ? -3.460 10.232 4.016 1.00 93.94 88 ALA A N 1
ATOM 660 C CA . ALA A 1 88 ? -4.690 9.676 4.574 1.00 93.94 88 ALA A CA 1
ATOM 661 C C . ALA A 1 88 ? -4.431 9.091 5.969 1.00 93.94 88 ALA A C 1
ATOM 663 O O . ALA A 1 88 ? -5.120 9.474 6.910 1.00 93.94 88 ALA A O 1
ATOM 664 N N . TYR A 1 89 ? -3.356 8.317 6.131 1.00 93.25 89 TYR A N 1
ATOM 665 C CA . TYR A 1 89 ? -2.892 7.797 7.416 1.00 93.25 89 TYR A CA 1
ATOM 666 C C . TYR A 1 89 ? -2.695 8.904 8.461 1.00 93.25 89 TYR A C 1
ATOM 668 O O . TYR A 1 89 ? -3.260 8.848 9.552 1.00 93.25 89 TYR A O 1
ATOM 676 N N . ARG A 1 90 ? -1.952 9.970 8.127 1.00 93.56 90 ARG A N 1
ATOM 677 C CA . ARG A 1 90 ? -1.714 11.087 9.062 1.00 93.56 90 ARG A CA 1
ATOM 678 C C . ARG A 1 90 ? -3.016 11.762 9.502 1.00 93.56 90 ARG A C 1
ATOM 680 O O . ARG A 1 90 ? -3.146 12.107 10.673 1.00 93.56 90 ARG A O 1
ATOM 687 N N . ARG A 1 91 ? -3.984 11.935 8.594 1.00 93.38 91 ARG A N 1
ATOM 688 C CA . ARG A 1 91 ? -5.318 12.462 8.940 1.00 93.38 91 ARG A CA 1
ATOM 689 C C . ARG A 1 91 ? -6.093 11.494 9.830 1.00 93.38 91 ARG A C 1
ATOM 691 O O . ARG A 1 91 ? -6.669 11.928 10.823 1.00 93.38 91 ARG A O 1
ATOM 698 N N . ALA A 1 92 ? -6.054 10.204 9.504 1.00 92.38 92 ALA A N 1
ATOM 699 C CA . ALA A 1 92 ? -6.722 9.156 10.259 1.00 92.38 92 ALA A CA 1
ATOM 700 C C . ALA A 1 92 ? -6.221 9.101 11.706 1.00 92.38 92 ALA A C 1
ATOM 702 O O . ALA A 1 92 ? -7.030 9.047 12.622 1.00 92.38 92 ALA A O 1
ATOM 703 N N . ILE A 1 93 ? -4.906 9.204 11.929 1.00 91.25 93 ILE A N 1
ATOM 704 C CA . ILE A 1 93 ? -4.310 9.239 13.272 1.00 91.25 93 ILE A CA 1
ATOM 705 C C . ILE A 1 93 ? -4.759 10.474 14.063 1.00 91.25 93 ILE A C 1
ATOM 707 O O . ILE A 1 93 ? -5.101 10.349 15.236 1.00 91.25 93 ILE A O 1
ATOM 711 N N . VAL A 1 94 ? -4.795 11.658 13.446 1.00 91.44 94 VAL A N 1
ATOM 712 C CA . VAL A 1 94 ? -5.218 12.890 14.139 1.00 91.44 94 VAL A CA 1
ATOM 713 C C . VAL A 1 94 ? -6.674 12.810 14.599 1.00 91.44 94 VAL A C 1
ATOM 715 O O . VAL A 1 94 ? -6.976 13.259 15.705 1.00 91.44 94 VAL A O 1
ATOM 718 N N . GLU A 1 95 ? -7.562 12.240 13.779 1.00 89.38 95 GLU A N 1
ATOM 719 C CA . GLU A 1 95 ? -8.967 12.028 14.155 1.00 89.38 95 GLU A CA 1
ATOM 720 C C . GLU A 1 95 ? -9.128 10.874 15.149 1.00 89.38 95 GLU A C 1
ATOM 722 O O . GLU A 1 95 ? -9.943 10.965 16.062 1.00 89.38 95 GLU A O 1
ATOM 727 N N . LEU A 1 96 ? -8.334 9.809 15.007 1.00 88.88 96 LEU A N 1
ATOM 728 C CA . LEU A 1 96 ? -8.403 8.643 15.880 1.00 88.88 96 LEU A CA 1
ATOM 729 C C . LEU A 1 96 ? -8.076 9.000 17.330 1.00 88.88 96 LEU A C 1
ATOM 731 O O . LEU A 1 96 ? -8.732 8.498 18.230 1.00 88.88 96 LEU A O 1
ATOM 735 N N . PHE A 1 97 ? -7.106 9.885 17.564 1.00 87.88 97 PHE A N 1
ATOM 736 C CA . PHE A 1 97 ? -6.717 10.329 18.908 1.00 87.88 97 PHE A CA 1
ATOM 737 C C . PHE A 1 97 ? -7.583 11.482 19.455 1.00 87.88 97 PHE A C 1
ATOM 739 O O . PHE A 1 97 ? -7.098 12.327 20.206 1.00 87.88 97 PHE A O 1
ATOM 746 N N . GLN A 1 98 ? -8.868 11.520 19.092 1.00 86.56 98 GLN A N 1
ATOM 747 C CA . GLN A 1 98 ? -9.868 12.414 19.683 1.00 86.56 98 GLN A CA 1
ATOM 748 C C . GLN A 1 98 ? -10.840 11.604 20.557 1.00 86.56 98 GLN A C 1
ATOM 750 O O . GLN A 1 98 ? -11.449 10.647 20.084 1.00 86.56 98 GLN A O 1
ATOM 755 N N . GLY A 1 99 ? -11.019 12.001 21.820 1.00 83.25 99 GLY A N 1
ATOM 756 C CA . GLY A 1 99 ? -11.936 11.355 22.771 1.00 83.25 99 GLY A CA 1
ATOM 757 C C . GLY A 1 99 ? -11.255 10.402 23.761 1.00 83.25 99 GLY A C 1
ATOM 758 O O . GLY A 1 99 ? -10.038 10.440 23.930 1.00 83.25 99 GLY A O 1
ATOM 759 N N . ASP A 1 100 ? -12.058 9.548 24.406 1.00 87.56 100 ASP A N 1
ATOM 760 C CA . ASP A 1 100 ? -11.643 8.804 25.611 1.00 87.56 100 ASP A CA 1
ATOM 761 C C . ASP A 1 100 ? -11.655 7.267 25.442 1.00 87.56 100 ASP A C 1
ATOM 763 O O . ASP A 1 100 ? -11.344 6.527 26.376 1.00 87.56 100 ASP A O 1
ATOM 767 N N . ASP A 1 101 ? -12.000 6.749 24.255 1.00 87.62 101 ASP A N 1
ATOM 768 C CA . ASP A 1 101 ? -12.022 5.302 23.979 1.00 87.62 101 ASP A CA 1
ATOM 769 C C . ASP A 1 101 ? -10.643 4.775 23.557 1.00 87.62 101 ASP A C 1
ATOM 771 O O . ASP A 1 101 ? -10.403 4.353 22.422 1.00 87.62 101 ASP A O 1
ATOM 775 N N . TYR A 1 102 ? -9.709 4.800 24.505 1.00 88.06 102 TYR A N 1
ATOM 776 C CA . TYR A 1 102 ? -8.321 4.415 24.268 1.00 88.06 102 TYR A CA 1
ATOM 777 C C . TYR A 1 102 ? -8.172 2.980 23.746 1.00 88.06 102 TYR A C 1
ATOM 779 O O . TYR A 1 102 ? -7.288 2.718 22.932 1.00 88.06 102 TYR A O 1
ATOM 787 N N . LEU A 1 103 ? -9.033 2.045 24.168 1.00 87.25 103 LEU A N 1
ATOM 788 C CA . LEU A 1 103 ? -8.944 0.654 23.722 1.00 87.25 103 LEU A CA 1
ATOM 789 C C . LEU A 1 103 ? -9.219 0.540 22.218 1.00 87.25 103 LEU A C 1
ATOM 791 O O . LEU A 1 103 ? -8.435 -0.090 21.505 1.00 87.25 103 LEU A O 1
ATOM 795 N N . ASN A 1 104 ? -10.287 1.169 21.717 1.00 85.06 104 ASN A N 1
ATOM 796 C CA . ASN A 1 104 ? -10.548 1.188 20.277 1.00 85.06 104 ASN A CA 1
ATOM 797 C C . ASN A 1 104 ? -9.497 1.995 19.508 1.00 85.06 104 ASN A C 1
ATOM 799 O O . ASN A 1 104 ? -9.138 1.598 18.397 1.00 85.06 104 ASN A O 1
ATOM 803 N N . MET A 1 105 ? -8.950 3.064 20.096 1.00 90.44 105 MET A N 1
ATOM 804 C CA . MET A 1 105 ? -7.839 3.810 19.493 1.00 90.44 105 MET A CA 1
ATOM 805 C C . MET A 1 105 ? -6.612 2.925 19.265 1.00 90.44 105 MET A C 1
ATOM 807 O O . MET A 1 105 ? -6.057 2.920 18.168 1.00 90.44 105 MET A O 1
ATOM 811 N N . PHE A 1 106 ? -6.201 2.136 20.262 1.00 87.75 106 PHE A N 1
ATOM 812 C CA . PHE A 1 106 ? -5.049 1.241 20.120 1.00 87.75 106 PHE A CA 1
ATOM 813 C C . PHE A 1 106 ? -5.287 0.151 19.076 1.00 87.75 106 PHE A C 1
ATOM 815 O O . PHE A 1 106 ? -4.412 -0.079 18.245 1.00 87.75 106 PHE A O 1
ATOM 822 N N . LYS A 1 107 ? -6.475 -0.465 19.066 1.00 87.88 107 LYS A N 1
ATOM 823 C CA . LYS A 1 107 ? -6.817 -1.478 18.060 1.00 87.88 107 LYS A CA 1
ATOM 824 C C . LYS A 1 107 ? -6.755 -0.908 16.639 1.00 87.88 107 LYS A C 1
ATOM 826 O O . LYS A 1 107 ? -6.108 -1.491 15.776 1.00 87.88 107 LYS A O 1
ATOM 831 N N . ARG A 1 108 ? -7.399 0.239 16.389 1.00 86.44 108 ARG A N 1
ATOM 832 C CA . ARG A 1 108 ? -7.432 0.860 15.050 1.00 86.44 108 ARG A CA 1
ATOM 833 C C . ARG A 1 108 ? -6.067 1.364 14.600 1.00 86.44 108 ARG A C 1
ATOM 835 O O . ARG A 1 108 ? -5.746 1.275 13.419 1.00 86.44 108 ARG A O 1
ATOM 842 N N . ARG A 1 109 ? -5.251 1.868 15.529 1.00 87.25 109 ARG A N 1
ATOM 843 C CA . ARG A 1 109 ? -3.888 2.305 15.219 1.00 87.25 109 ARG A CA 1
ATOM 844 C C . ARG A 1 109 ? -3.050 1.167 14.643 1.00 87.25 109 ARG A C 1
ATOM 846 O O . ARG A 1 109 ? -2.284 1.432 13.724 1.00 87.25 109 ARG A O 1
ATOM 853 N N . GLU A 1 110 ? -3.194 -0.050 15.163 1.00 84.25 110 GLU A N 1
ATOM 854 C CA . GLU A 1 110 ? -2.438 -1.198 14.652 1.00 84.25 110 GLU A CA 1
ATOM 855 C C . GLU A 1 110 ? -2.806 -1.485 13.193 1.00 84.25 110 GLU A C 1
ATOM 857 O O . GLU A 1 110 ? -1.928 -1.590 12.352 1.00 84.25 110 GLU A O 1
ATOM 862 N N . THR A 1 111 ? -4.098 -1.427 12.853 1.00 81.25 111 THR A N 1
ATOM 863 C CA . THR A 1 111 ? -4.575 -1.676 11.478 1.00 81.25 111 THR A CA 1
ATOM 864 C C . THR A 1 111 ? -4.234 -0.584 10.462 1.00 81.25 111 THR A C 1
ATOM 866 O O . THR A 1 111 ? -4.424 -0.773 9.264 1.00 81.25 111 THR A O 1
ATOM 869 N N . TYR A 1 112 ? -3.786 0.585 10.919 1.00 79.38 112 TYR A N 1
ATOM 870 C CA . TYR A 1 112 ? -3.373 1.688 10.050 1.00 79.38 112 TYR A CA 1
ATOM 871 C C . TYR A 1 112 ? -1.874 1.692 9.744 1.00 79.38 112 TYR A C 1
ATOM 873 O O . TYR A 1 112 ? -1.442 2.485 8.908 1.00 79.38 112 TYR A O 1
ATOM 881 N N . ARG A 1 113 ? -1.088 0.902 10.477 1.00 65.31 113 ARG A N 1
ATOM 882 C CA . ARG A 1 113 ? 0.372 0.938 10.453 1.00 65.31 113 ARG A CA 1
ATOM 883 C C . ARG A 1 113 ? 0.930 0.105 9.330 1.00 65.31 113 ARG A C 1
ATOM 885 O O . ARG A 1 113 ? 1.824 0.613 8.624 1.00 65.31 113 ARG A O 1
#

Sequence (113 aa):
AFSTPIDREDIHRAIMTLDDIVNYCKSTVVEMDVLGLQPDKYSLEMALHLKEGADALARGFGRLATDPAASGVDAAAARKAERTVEKAYRRAIVELFQGDDYLNMFKRRETYR